Protein AF-A0A7L4PVK9-F1 (afdb_monomer)

Structure (mmCIF, N/CA/C/O backbone):
data_AF-A0A7L4PVK9-F1
#
_entry.id   AF-A0A7L4PVK9-F1
#
loop_
_atom_site.group_PDB
_atom_site.id
_atom_site.type_symbol
_atom_site.label_atom_id
_atom_site.label_alt_id
_atom_site.label_comp_id
_atom_site.label_asym_id
_atom_site.label_entity_id
_atom_site.label_seq_id
_atom_site.pdbx_PDB_ins_code
_atom_site.Cartn_x
_atom_site.Cartn_y
_atom_site.Cartn_z
_atom_site.occupancy
_atom_site.B_iso_or_equiv
_atom_site.auth_seq_id
_atom_site.auth_comp_id
_atom_site.auth_asym_id
_atom_site.auth_atom_id
_atom_site.pdbx_PDB_model_num
ATOM 1 N N . SER A 1 1 ? 23.391 2.052 -12.281 1.00 76.69 1 SER A N 1
ATOM 2 C CA . SER A 1 1 ? 22.434 0.953 -12.522 1.00 76.69 1 SER A CA 1
ATOM 3 C C . SER A 1 1 ? 21.478 0.759 -11.345 1.00 76.69 1 SER A C 1
ATOM 5 O O . SER A 1 1 ? 20.300 1.035 -11.508 1.00 76.69 1 SER A O 1
ATOM 7 N N . ALA A 1 2 ? 21.952 0.415 -10.136 1.00 93.44 2 ALA A N 1
ATOM 8 C CA . ALA A 1 2 ? 21.076 0.165 -8.977 1.00 93.44 2 ALA A CA 1
ATOM 9 C C . ALA A 1 2 ? 20.127 1.329 -8.605 1.00 93.44 2 ALA A C 1
ATOM 11 O O . ALA A 1 2 ? 18.960 1.096 -8.308 1.00 93.44 2 ALA A O 1
ATOM 12 N N . HIS A 1 3 ? 20.589 2.583 -8.671 1.00 95.81 3 HIS A N 1
ATOM 13 C CA . HIS A 1 3 ? 19.734 3.745 -8.388 1.00 95.81 3 HIS A CA 1
ATOM 14 C C . HIS A 1 3 ? 18.610 3.939 -9.416 1.00 95.81 3 HIS A C 1
ATOM 16 O O . HIS A 1 3 ? 17.501 4.296 -9.034 1.00 95.81 3 HIS A O 1
ATOM 22 N N . GLU A 1 4 ? 18.859 3.647 -10.695 1.00 97.06 4 GLU A N 1
ATOM 23 C CA . GLU A 1 4 ? 17.818 3.716 -11.730 1.00 97.06 4 GLU A CA 1
ATOM 24 C C . GLU A 1 4 ? 16.783 2.600 -11.545 1.00 97.06 4 GLU A C 1
ATOM 26 O O . GLU A 1 4 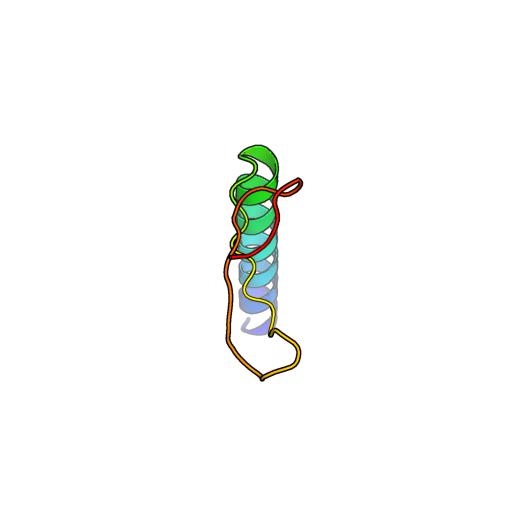? 15.587 2.841 -11.671 1.00 97.06 4 GLU A O 1
ATOM 31 N N . MET A 1 5 ? 17.214 1.399 -11.139 1.00 96.94 5 MET A N 1
ATOM 32 C CA . MET A 1 5 ? 16.284 0.324 -10.771 1.00 96.94 5 MET A CA 1
ATOM 33 C C . MET A 1 5 ? 15.397 0.728 -9.588 1.00 96.94 5 MET A C 1
ATOM 35 O O . MET A 1 5 ? 14.190 0.499 -9.620 1.00 96.94 5 MET A O 1
ATOM 39 N N . MET A 1 6 ? 15.976 1.368 -8.566 1.00 96.81 6 MET A N 1
ATOM 40 C CA . MET A 1 6 ? 15.214 1.871 -7.420 1.00 96.81 6 MET A CA 1
ATOM 41 C C . MET A 1 6 ? 14.233 2.974 -7.831 1.00 96.81 6 MET A C 1
ATOM 43 O O . MET A 1 6 ? 13.105 3.000 -7.348 1.00 96.81 6 MET A O 1
ATOM 47 N N . ARG A 1 7 ? 14.627 3.851 -8.762 1.00 97.94 7 ARG A N 1
ATOM 48 C CA . ARG A 1 7 ? 13.739 4.876 -9.320 1.00 97.94 7 ARG A CA 1
ATOM 49 C C . ARG A 1 7 ? 12.524 4.249 -10.000 1.00 97.94 7 ARG A C 1
ATOM 51 O O . ARG A 1 7 ? 11.403 4.641 -9.698 1.00 97.94 7 ARG A O 1
ATOM 58 N N . CYS A 1 8 ? 12.730 3.265 -10.876 1.00 98.06 8 CYS A N 1
ATOM 59 C CA . CYS A 1 8 ? 11.628 2.550 -11.523 1.00 98.06 8 CYS A CA 1
ATOM 60 C C . CYS A 1 8 ? 10.736 1.829 -10.503 1.00 98.06 8 CYS A C 1
ATOM 62 O O . CYS A 1 8 ? 9.516 1.893 -10.611 1.00 98.06 8 CYS A O 1
ATOM 64 N N . ALA A 1 9 ? 11.326 1.191 -9.488 1.00 98.19 9 ALA A N 1
ATOM 65 C CA . ALA A 1 9 ? 10.566 0.534 -8.426 1.00 98.19 9 ALA A CA 1
ATOM 66 C C . ALA A 1 9 ? 9.707 1.524 -7.621 1.00 98.19 9 ALA A C 1
ATOM 68 O O . ALA A 1 9 ? 8.555 1.223 -7.324 1.00 98.19 9 ALA A O 1
ATOM 69 N N . ALA A 1 10 ? 10.234 2.712 -7.306 1.00 98.38 10 ALA A N 1
ATOM 70 C CA . ALA A 1 10 ? 9.484 3.757 -6.612 1.00 98.38 10 ALA A CA 1
ATOM 71 C C . ALA A 1 10 ? 8.273 4.226 -7.433 1.00 98.38 10 ALA A C 1
ATOM 73 O O . ALA A 1 10 ? 7.168 4.278 -6.902 1.00 98.38 10 ALA A O 1
ATOM 74 N N . VAL A 1 11 ? 8.463 4.466 -8.737 1.00 98.31 11 VAL A N 1
ATOM 75 C CA . VAL A 1 11 ? 7.370 4.841 -9.652 1.00 98.31 11 VAL A CA 1
ATOM 76 C C . VAL A 1 11 ? 6.280 3.765 -9.684 1.00 98.31 11 VAL A C 1
ATOM 78 O O . VAL A 1 11 ? 5.106 4.088 -9.539 1.00 98.31 11 VAL A O 1
ATOM 81 N N . LEU A 1 12 ? 6.651 2.483 -9.781 1.00 98.50 12 LEU A N 1
ATOM 82 C CA . LEU A 1 12 ? 5.684 1.377 -9.761 1.00 98.50 12 LEU A CA 1
ATOM 83 C C . LEU A 1 12 ? 4.906 1.292 -8.436 1.00 98.50 12 LEU A C 1
ATOM 85 O O . LEU A 1 12 ? 3.708 1.005 -8.436 1.00 98.50 12 LEU A O 1
ATOM 89 N N . CYS A 1 13 ? 5.563 1.541 -7.300 1.00 98.44 13 CYS A N 1
ATOM 90 C CA . CYS A 1 13 ? 4.898 1.590 -5.997 1.00 98.44 13 CYS A CA 1
ATOM 91 C C . CYS A 1 13 ? 3.879 2.736 -5.913 1.00 98.44 13 CYS A C 1
ATOM 93 O O . CYS A 1 13 ? 2.794 2.549 -5.353 1.00 98.44 13 CYS A O 1
ATOM 95 N N . ASP A 1 14 ? 4.214 3.902 -6.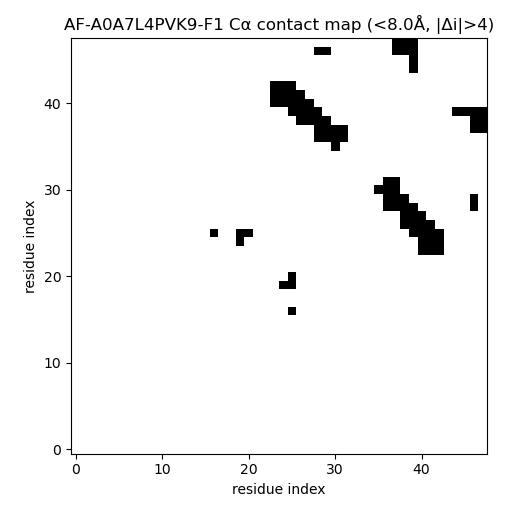467 1.00 98.44 14 ASP A N 1
ATOM 96 C CA . ASP A 1 14 ? 3.313 5.053 -6.511 1.00 98.44 14 ASP A CA 1
ATOM 97 C C . ASP A 1 14 ? 2.103 4.768 -7.408 1.00 98.44 14 ASP A C 1
ATOM 99 O O . ASP A 1 14 ? 0.966 4.956 -6.978 1.00 98.44 14 ASP A O 1
ATOM 103 N N . GLU A 1 15 ? 2.320 4.216 -8.605 1.00 98.56 15 GLU A N 1
ATOM 104 C CA . GLU A 1 15 ? 1.247 3.805 -9.520 1.00 98.56 15 GLU A CA 1
ATOM 105 C C . GLU A 1 15 ? 0.290 2.799 -8.866 1.00 98.56 15 GLU A C 1
ATOM 107 O O . GLU A 1 15 ? -0.928 2.992 -8.885 1.00 98.56 15 GLU A O 1
ATOM 112 N N . ALA A 1 16 ? 0.829 1.765 -8.212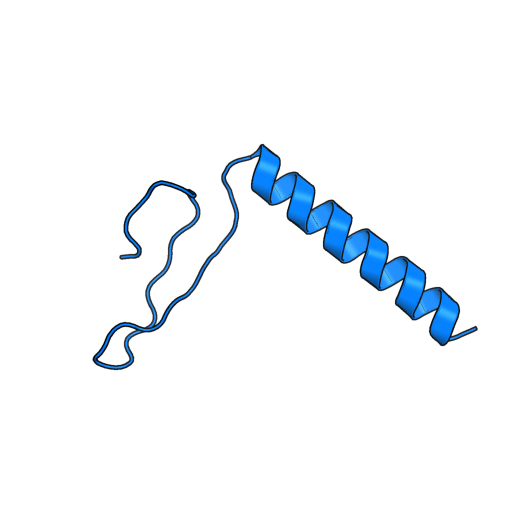 1.00 98.44 16 ALA A N 1
ATOM 113 C CA . ALA A 1 16 ? 0.025 0.795 -7.473 1.00 98.44 16 ALA A CA 1
ATOM 114 C C . ALA A 1 16 ? -0.806 1.470 -6.370 1.00 98.44 16 ALA A C 1
ATOM 116 O O . ALA A 1 16 ? -1.975 1.141 -6.1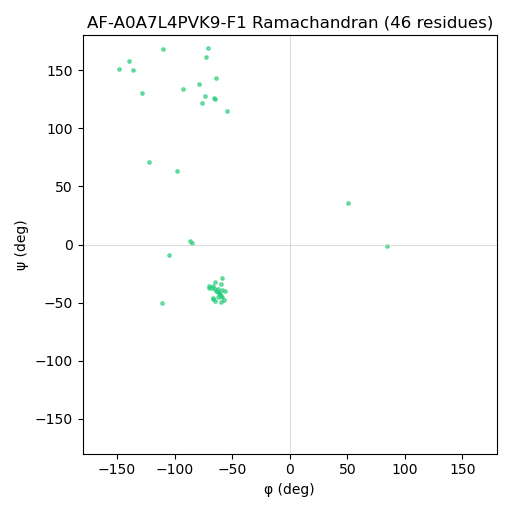63 1.00 98.44 16 ALA A O 1
ATOM 117 N N . ARG A 1 17 ? -0.237 2.460 -5.674 1.00 97.81 17 AR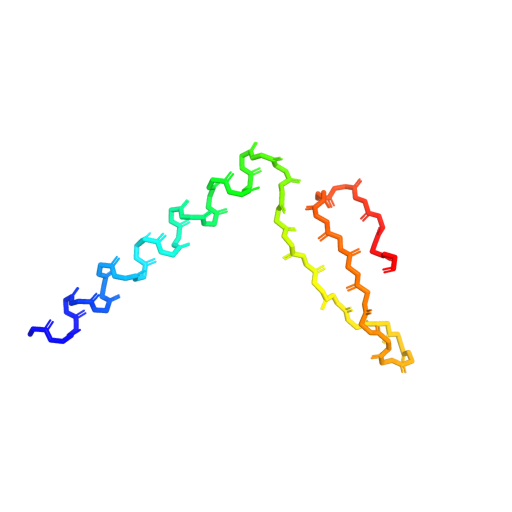G A N 1
ATOM 118 C CA . ARG A 1 17 ? -0.951 3.201 -4.633 1.00 97.81 17 ARG A CA 1
ATOM 119 C C . ARG A 1 17 ? -2.048 4.109 -5.191 1.00 97.81 17 ARG A C 1
ATOM 121 O O . ARG A 1 17 ? -3.085 4.242 -4.538 1.00 97.81 17 ARG A O 1
ATOM 128 N N . GLU A 1 18 ? -1.853 4.721 -6.355 1.00 98.31 18 GLU A N 1
ATOM 129 C CA . GLU A 1 18 ? -2.894 5.513 -7.019 1.00 98.31 18 GLU A CA 1
ATOM 130 C C . GLU A 1 18 ? -4.055 4.637 -7.513 1.00 98.31 18 GLU A C 1
ATOM 132 O O . GLU A 1 18 ? -5.214 5.028 -7.361 1.00 98.31 18 GLU A O 1
ATOM 137 N N . LEU A 1 19 ? -3.780 3.423 -8.005 1.00 98.25 19 LEU A N 1
ATOM 138 C CA . LEU A 1 19 ? -4.827 2.458 -8.369 1.00 98.25 19 LEU A CA 1
ATOM 139 C C . LEU A 1 19 ? -5.715 2.100 -7.165 1.00 98.25 19 LEU A C 1
ATOM 141 O O . LEU A 1 19 ? -6.942 2.139 -7.259 1.00 98.25 19 LEU A O 1
ATOM 145 N N . GLU A 1 20 ? -5.113 1.847 -6.001 1.00 98.38 20 GLU A N 1
ATOM 146 C CA . GLU A 1 20 ? -5.852 1.574 -4.760 1.00 98.38 20 GLU A CA 1
ATOM 147 C C . GLU A 1 20 ? -6.682 2.777 -4.281 1.00 98.38 20 GLU A C 1
ATOM 149 O O . GLU A 1 20 ? -7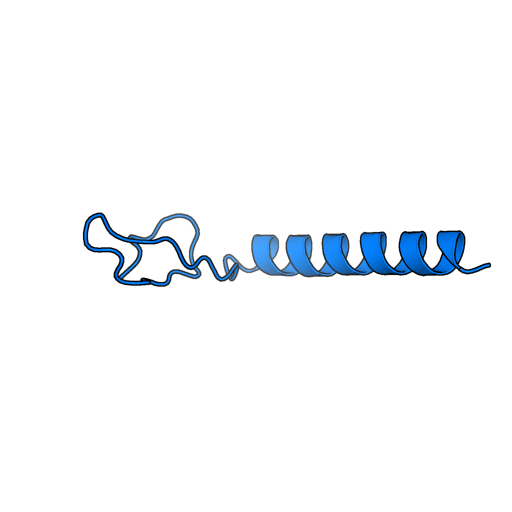.748 2.602 -3.685 1.00 98.38 20 GLU A O 1
ATOM 154 N N . LYS A 1 21 ? -6.227 4.015 -4.529 1.00 97.56 21 LYS A N 1
ATOM 155 C CA . LYS A 1 21 ? -7.031 5.221 -4.257 1.00 97.56 21 LYS A CA 1
ATOM 156 C C . LYS A 1 21 ? -8.249 5.281 -5.166 1.00 97.56 21 LYS A C 1
ATOM 158 O O . LYS A 1 21 ? -9.343 5.542 -4.672 1.00 97.56 21 LYS A O 1
ATOM 163 N N . ALA A 1 22 ? -8.058 5.041 -6.464 1.00 97.94 22 ALA A N 1
ATOM 164 C CA . ALA A 1 22 ? -9.133 5.082 -7.449 1.00 97.94 22 ALA A CA 1
ATOM 165 C C . ALA A 1 22 ? -10.249 4.074 -7.123 1.00 97.94 22 ALA A C 1
ATOM 167 O O . ALA A 1 22 ? -11.423 4.372 -7.329 1.00 97.94 22 ALA A O 1
ATOM 168 N N . GLY A 1 23 ? -9.891 2.917 -6.559 1.00 96.94 23 GLY A N 1
ATOM 169 C CA . GLY A 1 23 ? -10.842 1.897 -6.108 1.00 96.94 23 GLY A CA 1
ATOM 170 C C . GLY A 1 23 ? -11.389 2.063 -4.683 1.00 96.94 23 GLY A C 1
ATOM 171 O O . GLY A 1 23 ? -12.111 1.179 -4.230 1.00 96.94 23 GLY A O 1
ATOM 172 N N . ASP A 1 24 ? -11.037 3.128 -3.949 1.00 96.56 24 ASP A N 1
ATOM 173 C CA . ASP A 1 24 ? -11.326 3.276 -2.506 1.00 96.56 24 ASP A CA 1
ATOM 174 C C . ASP A 1 24 ? -10.899 2.040 -1.669 1.00 96.56 24 ASP A C 1
ATOM 176 O O . ASP A 1 24 ? -11.561 1.632 -0.711 1.00 96.56 24 ASP A O 1
ATOM 180 N N . GLY A 1 25 ? -9.782 1.415 -2.063 1.00 96.75 25 GLY A N 1
ATOM 181 C CA . GLY A 1 25 ? -9.326 0.103 -1.589 1.00 96.75 25 GLY A CA 1
ATOM 182 C C . GLY A 1 25 ? -8.159 0.127 -0.600 1.00 96.75 25 GLY A C 1
ATOM 183 O O . GLY A 1 25 ? -7.862 -0.892 0.022 1.00 96.75 25 GLY A O 1
ATOM 184 N N . ILE A 1 26 ? -7.520 1.285 -0.387 1.00 97.75 26 ILE A N 1
ATOM 185 C CA . ILE A 1 26 ? -6.272 1.380 0.390 1.00 97.75 26 ILE A CA 1
ATOM 186 C C . ILE A 1 26 ? -6.394 0.760 1.788 1.00 97.75 26 ILE A C 1
ATOM 188 O O . ILE A 1 26 ? -7.008 1.330 2.695 1.00 97.75 26 ILE A O 1
ATOM 192 N N . ILE A 1 27 ? -5.643 -0.313 2.023 1.00 96.94 27 ILE A N 1
ATOM 193 C CA . ILE A 1 27 ? -5.475 -0.895 3.355 1.00 96.94 27 ILE A CA 1
ATOM 194 C C . ILE A 1 27 ? -4.753 0.101 4.275 1.00 96.94 27 ILE A C 1
ATOM 196 O O . ILE A 1 27 ? -3.653 0.576 3.989 1.00 96.94 27 ILE A O 1
ATOM 200 N N . ARG A 1 28 ? -5.365 0.403 5.421 1.00 97.06 28 ARG A N 1
ATOM 201 C CA . ARG A 1 28 ? -4.786 1.199 6.511 1.00 97.06 28 ARG A CA 1
ATOM 202 C C . AR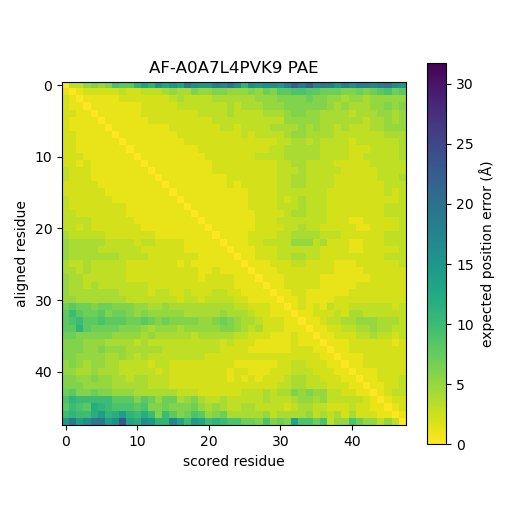G A 1 28 ? -4.935 0.413 7.805 1.00 97.06 28 ARG A C 1
ATOM 204 O O . ARG A 1 28 ? -6.038 -0.036 8.112 1.00 97.06 28 ARG A O 1
ATOM 211 N N . LYS A 1 29 ? -3.841 0.275 8.559 1.00 96.69 29 LYS A N 1
ATOM 212 C CA . LYS A 1 29 ? -3.799 -0.477 9.820 1.00 96.69 29 LYS A CA 1
ATOM 213 C C . LYS A 1 29 ? -3.336 0.388 11.003 1.00 96.69 29 LYS A C 1
ATOM 215 O O . LYS A 1 29 ? -2.182 0.267 11.412 1.00 96.69 29 LYS A O 1
ATOM 220 N N . PRO A 1 30 ? -4.154 1.345 11.485 1.00 96.69 30 PRO A N 1
ATOM 221 C CA . PRO A 1 30 ? -3.764 2.182 12.614 1.00 96.69 30 PRO A CA 1
ATOM 222 C C . PRO A 1 30 ? -3.798 1.398 13.935 1.00 96.69 30 PRO A C 1
ATOM 224 O O . PRO A 1 30 ? -4.459 0.367 14.045 1.00 96.69 30 PRO A O 1
ATOM 227 N N . HIS A 1 31 ? -3.111 1.924 14.947 1.00 97.06 31 HIS A N 1
ATOM 228 C CA . HIS A 1 31 ? -3.174 1.412 16.316 1.00 97.06 31 HIS A CA 1
ATOM 229 C C . HIS A 1 31 ? -4.257 2.163 17.102 1.00 97.06 31 HIS A C 1
ATOM 231 O O . HIS A 1 31 ? -4.327 3.395 17.046 1.00 9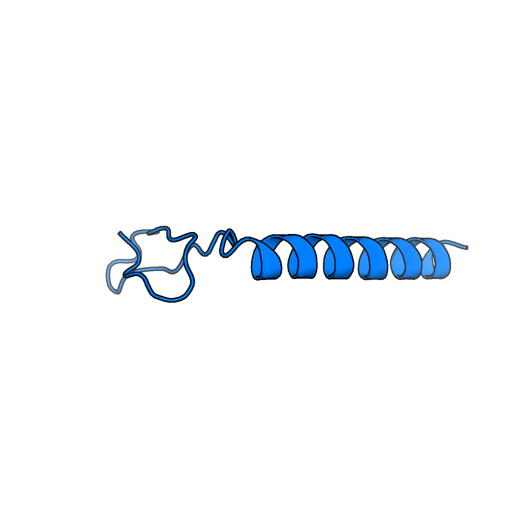7.06 31 HIS A O 1
ATOM 237 N N . LYS A 1 32 ? -5.095 1.434 17.845 1.00 94.19 32 LYS A N 1
ATOM 238 C CA . LYS A 1 32 ? -5.966 1.994 18.890 1.00 94.19 32 LYS A CA 1
ATOM 239 C C . LYS A 1 32 ? -5.122 2.435 20.100 1.00 94.19 32 LYS A C 1
ATOM 241 O O . LYS A 1 32 ? -3.933 2.137 20.197 1.00 94.19 32 LYS A O 1
ATOM 246 N N . LYS A 1 33 ? -5.739 3.161 21.041 1.00 94.69 33 LYS A N 1
ATOM 247 C CA . LYS A 1 33 ? -5.076 3.672 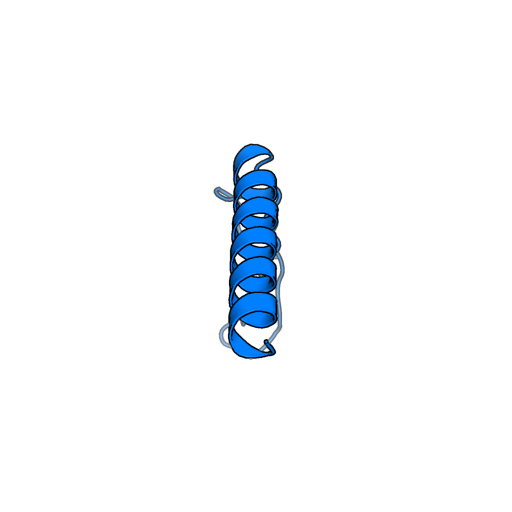22.262 1.00 94.69 33 LYS A CA 1
ATOM 248 C C . LYS A 1 33 ? -4.482 2.557 23.138 1.00 94.69 33 LYS A C 1
ATOM 250 O O . LYS A 1 33 ? -3.510 2.789 23.844 1.00 94.69 33 LYS A O 1
ATOM 255 N N . ASP A 1 34 ? -5.078 1.374 23.092 1.00 95.50 34 ASP A N 1
ATOM 256 C CA . ASP A 1 34 ? -4.651 0.151 23.779 1.00 95.50 34 ASP A CA 1
ATOM 257 C C . ASP A 1 34 ? -3.589 -0.650 22.996 1.00 95.50 34 ASP A C 1
ATOM 259 O O . ASP A 1 34 ? -3.160 -1.706 23.451 1.00 95.50 34 ASP A O 1
ATOM 263 N N . GLY A 1 35 ? -3.153 -0.159 21.830 1.00 94.56 35 GLY A N 1
ATOM 264 C CA . GLY A 1 35 ? -2.179 -0.822 20.964 1.00 94.56 35 GLY A CA 1
ATOM 265 C C . GLY A 1 35 ? -2.782 -1.857 20.012 1.00 94.56 35 GLY A C 1
ATOM 266 O O . GLY A 1 35 ? -2.050 -2.410 19.192 1.00 94.56 35 GLY A O 1
ATOM 267 N N . VAL A 1 36 ? -4.098 -2.100 20.056 1.00 96.75 36 VAL A N 1
ATOM 268 C CA . VAL A 1 36 ? -4.753 -3.047 19.146 1.00 96.75 36 VAL A CA 1
ATOM 269 C C . VAL A 1 36 ? -4.679 -2.521 17.713 1.00 96.75 36 VAL A C 1
ATOM 271 O O . VAL A 1 36 ? -5.090 -1.392 17.426 1.00 96.75 36 VAL A O 1
ATOM 274 N N . ILE A 1 37 ? -4.156 -3.346 16.804 1.00 96.81 37 ILE A N 1
ATOM 275 C CA . ILE A 1 37 ? -4.137 -3.042 15.373 1.00 96.81 37 ILE A CA 1
ATOM 276 C C . ILE A 1 37 ? -5.534 -3.276 14.818 1.00 96.81 37 ILE A C 1
ATOM 278 O O . ILE A 1 37 ? -6.067 -4.381 14.877 1.00 96.81 37 ILE A O 1
ATOM 282 N N . VAL A 1 38 ? -6.090 -2.225 14.237 1.00 96.62 38 VAL A N 1
ATOM 283 C CA . VAL A 1 38 ? -7.375 -2.246 13.538 1.00 96.62 38 VAL A CA 1
ATOM 284 C C . VAL A 1 38 ? -7.161 -2.084 12.049 1.00 96.62 38 VAL A C 1
ATOM 286 O O . VAL A 1 38 ? -6.060 -1.737 11.625 1.00 96.62 38 VAL A O 1
ATOM 289 N N . SER A 1 39 ? -8.185 -2.318 11.229 1.00 96.75 39 SER A N 1
ATOM 290 C CA . SER A 1 39 ? -8.040 -2.169 9.777 1.00 96.75 39 SER A CA 1
ATOM 291 C C . SER A 1 39 ? -9.206 -1.445 9.112 1.00 96.75 39 SER A C 1
ATOM 293 O O . SER A 1 39 ? -10.342 -1.487 9.573 1.00 96.75 39 SER A O 1
ATOM 295 N N . LYS A 1 40 ? -8.908 -0.742 8.017 1.00 96.56 40 LYS A N 1
ATOM 296 C CA . LYS A 1 40 ? -9.897 -0.172 7.092 1.00 96.56 40 LYS A CA 1
ATOM 297 C C . LYS A 1 40 ? -9.348 -0.134 5.671 1.00 96.56 40 LYS A C 1
ATOM 299 O O . LYS A 1 40 ? -8.144 0.030 5.487 1.00 96.56 40 LYS A O 1
ATOM 304 N N . THR A 1 41 ? -10.237 -0.220 4.688 1.00 96.44 41 THR A N 1
ATOM 305 C CA . THR A 1 41 ? -9.920 -0.090 3.253 1.00 96.44 41 THR A CA 1
ATOM 306 C C . THR A 1 41 ? -10.502 1.198 2.666 1.00 96.44 41 THR A C 1
ATOM 308 O O . THR A 1 41 ? -9.775 2.033 2.126 1.00 96.44 41 THR A O 1
ATOM 311 N N . LYS A 1 42 ? -11.793 1.438 2.907 1.00 96.44 42 LYS A N 1
ATOM 312 C CA . LYS A 1 42 ? -12.483 2.662 2.484 1.00 96.44 42 LYS A CA 1
ATOM 313 C C . LYS A 1 42 ? -11.931 3.909 3.166 1.00 96.44 42 LYS A C 1
ATOM 315 O O . LYS A 1 42 ? -11.581 3.898 4.350 1.00 96.44 42 LYS A O 1
ATOM 320 N N . LEU A 1 43 ? -11.875 5.020 2.443 1.00 94.69 43 LEU A N 1
ATOM 321 C CA . LEU A 1 43 ? -11.413 6.305 2.958 1.00 94.69 43 LEU A CA 1
ATOM 322 C C . LEU A 1 43 ? -12.357 6.819 4.049 1.00 94.69 43 LEU A C 1
ATOM 324 O O . LEU A 1 43 ? -11.905 7.147 5.151 1.00 94.69 43 LEU A O 1
ATOM 328 N N . ILE A 1 44 ? -13.663 6.810 3.776 1.00 94.88 44 ILE A N 1
ATOM 329 C CA . ILE A 1 44 ? -14.714 7.278 4.689 1.00 94.88 44 ILE A CA 1
ATOM 330 C C . ILE A 1 44 ? -15.336 6.078 5.422 1.00 94.88 44 ILE A C 1
ATOM 332 O O . ILE A 1 44 ? -16.506 5.748 5.267 1.00 94.88 44 ILE A O 1
ATOM 336 N N . SER A 1 45 ? -14.525 5.389 6.226 1.00 93.75 45 SER A N 1
ATOM 337 C CA . SER A 1 45 ? -14.989 4.378 7.187 1.00 93.75 45 SER A CA 1
ATOM 338 C C . SER A 1 45 ? -14.231 4.474 8.511 1.00 93.75 45 SER A C 1
ATOM 340 O O . SER A 1 45 ? -13.121 5.020 8.573 1.00 93.75 45 SER A O 1
ATOM 342 N N . LYS A 1 46 ? -14.821 3.952 9.589 1.00 90.62 46 LYS A N 1
ATOM 343 C CA . LYS A 1 46 ? -14.104 3.773 10.855 1.00 90.62 46 LYS A CA 1
ATOM 344 C C . LYS A 1 46 ? -13.233 2.513 10.761 1.00 90.62 46 LYS A C 1
ATOM 346 O O . LYS A 1 46 ? -13.683 1.532 10.178 1.00 90.62 46 LYS A O 1
ATOM 351 N N . PRO A 1 47 ? -11.991 2.546 11.267 1.00 87.19 47 PRO A N 1
ATOM 352 C CA . PRO A 1 47 ? -11.182 1.345 11.393 1.00 87.19 47 PRO A CA 1
ATOM 353 C C . PRO A 1 47 ? -11.710 0.489 12.547 1.00 87.19 47 PRO A C 1
ATOM 355 O O . PRO A 1 47 ? -11.893 0.999 13.657 1.00 87.19 47 PRO A O 1
ATOM 358 N N . GLU A 1 48 ? -11.972 -0.783 12.258 1.00 83.19 48 GLU A N 1
ATOM 359 C CA . GLU A 1 48 ? -12.532 -1.761 13.201 1.00 83.19 48 GLU A CA 1
ATOM 360 C C . GLU A 1 48 ? -11.449 -2.655 13.799 1.00 83.19 48 GLU A C 1
ATOM 362 O O . GLU A 1 48 ? -10.539 -3.084 13.043 1.00 83.19 48 GLU A O 1
#

Radius of gyration: 14.97 Å; Cα contacts (8 Å, |Δi|>4): 43; chains: 1; bounding box: 37×10×36 Å

pLDDT: mean 95.84, std 3.98, range [76.69, 98.56]

Nearest PDB structures (foldseek):
  3iqe-assembly1_B  TM=9.928E-01  e=1.595E-03  Methanopyrus kandleri
  6kre-assembly1_D  TM=3.973E-01  e=4.720E+00  Saccharomyces cerevisiae S288C
  6ks7-assembly1_d  TM=3.717E-01  e=5.814E+00  Saccharomyces cerevisiae S288C

Solvent-accessible surface area (backbone atoms only — not comparable to full-atom values): 2844 Å² total; per-residue (Å²): 110,70,67,59,53,50,51,54,51,52,52,52,53,50,53,54,51,52,53,28,56,76,65,46,49,46,80,43,71,55,66,48,99,86,63,51,75,26,44,36,36,46,80,95,57,79,65,90

Mean predicted aligned error: 3.19 Å

Secondary structure (DSSP, 8-state):
-HHHHHHHHHHHHHHHHHHHHHTT---B-PBPTTS-B--B-STTS---

Foldseek 3Di:
DVVVVVVVVVVVVVVVVVVLVVVLADWDFDADPVRDTFIDSHPPDDTD

Sequence (48 aa):
SAHEMMRCAAVLCDEARELEKAGDGIIRKPHKKDGVIVSKTKLISKPE